Protein AF-A0A924N5U4-F1 (afdb_monomer)

Foldseek 3Di:
DDDDPPPVPPDDDPPPDDDDPDPPPDPDDPPDDPDDDDPDPVVVVVVVVPDDFWKKWKWADLPPDIDTDIFRQWDWDDVVVTDIDTDDDPPDPCNVSVVPGPDIDMGTDDPVCPVVD

Mean predicted aligned error: 12.06 Å

pLDDT: mean 79.42, std 21.93, range [27.58, 97.5]

Radius of gyration: 19.45 Å; Cα contacts (8 Å, |Δi|>4): 104; chains: 1; bounding box: 37×46×38 Å

Nearest PDB structures (foldseek):
  4l82-assembly2_D  TM=9.719E-01  e=2.580E-04  Rickettsia felis URRWXCal2
  2ed4-assembly1_B  TM=9.583E-01  e=1.340E-03  Thermus thermophilus HB8
  4xj2-assembly1_A  TM=9.027E-01  e=4.542E-03  Paracoccus denitrificans PD1222
  1rz0-assembly1_B  TM=9.565E-01  e=8.361E-03  Parageobacillus thermoglucosidasius
  3pft-assembly1_A  TM=9.220E-01  e=8.361E-03  Mycolicibacterium goodii

Secondary structure (DSSP, 8-state):
------TTSS-TT--SSS-----TT--S--SS--PPPPS-HHHHHHHHHTS----EEEEEE-SSSEEEEEES--EEEEETTEEEE----TT-TTHHHHHH-S--EEEEPPGGGGGG-

Solvent-accessible surface area (backbone atoms only — not comparable to full-atom values): 7933 Å² total; per-residue (Å²): 140,80,85,82,82,63,76,83,73,70,67,84,85,78,87,83,61,102,60,79,81,65,60,96,82,58,97,61,79,72,98,60,85,86,70,78,78,70,92,45,69,62,62,51,48,56,59,55,68,68,59,86,64,66,47,26,43,40,32,30,62,65,85,87,50,82,39,53,49,80,37,59,56,66,45,85,71,40,79,85,72,75,40,66,50,66,76,76,58,85,85,41,90,36,37,68,42,55,72,69,34,95,59,71,51,78,46,76,57,57,84,88,43,61,90,80,107

Sequence (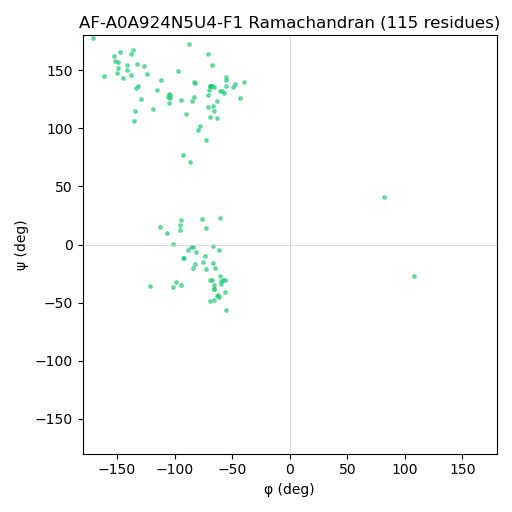117 aa):
MAFDADSRRLGDAAWTSHAWPVDASSRTEPPYDLHAPPDDPAAFKDALAQLASGVAIVSCWDGSAPRGLLVSSITGLSVDPPRFLFCVRKQASSHDALLRARRCGVAVLAEDDEDEA

Structure (mmCIF, N/CA/C/O backbone):
data_AF-A0A924N5U4-F1
#
_entry.id   AF-A0A924N5U4-F1
#
loop_
_atom_site.group_PDB
_atom_site.id
_atom_site.type_symbol
_atom_site.label_atom_id
_atom_site.label_alt_id
_atom_site.label_comp_id
_atom_site.label_asym_id
_atom_site.label_entity_id
_atom_site.label_seq_id
_atom_site.pdbx_PDB_ins_code
_atom_site.Cartn_x
_atom_site.Cartn_y
_atom_site.Cartn_z
_atom_site.occupancy
_atom_site.B_iso_or_equiv
_atom_site.auth_seq_id
_atom_site.auth_comp_id
_atom_site.auth_asym_id
_atom_site.auth_atom_id
_atom_site.pdbx_PDB_model_num
ATOM 1 N N . MET A 1 1 ? -10.311 -31.398 -2.562 1.00 36.06 1 MET A N 1
ATOM 2 C CA . MET A 1 1 ? -9.070 -30.846 -3.142 1.00 36.06 1 MET A CA 1
ATOM 3 C C . MET A 1 1 ? -8.419 -30.033 -2.043 1.00 36.06 1 MET A C 1
ATOM 5 O O . MET A 1 1 ? -8.930 -28.975 -1.714 1.00 36.06 1 MET A O 1
ATOM 9 N N . ALA A 1 2 ? -7.434 -30.616 -1.364 1.00 27.58 2 ALA A N 1
ATOM 10 C CA . ALA A 1 2 ? -6.785 -30.031 -0.195 1.00 27.58 2 ALA A CA 1
ATOM 11 C C . ALA A 1 2 ? -5.411 -29.507 -0.618 1.00 27.58 2 ALA A C 1
ATOM 13 O O . ALA A 1 2 ? -4.663 -30.227 -1.276 1.00 27.58 2 ALA A O 1
ATOM 14 N N . PHE A 1 3 ? -5.120 -28.253 -0.280 1.00 30.58 3 PHE A N 1
ATOM 15 C CA . PHE A 1 3 ? -3.776 -27.700 -0.375 1.00 30.58 3 PHE A CA 1
ATOM 16 C C . PHE A 1 3 ? -2.923 -28.344 0.722 1.00 30.58 3 PHE A C 1
ATOM 18 O O . PHE A 1 3 ? -3.236 -28.226 1.906 1.00 30.58 3 PHE A O 1
ATOM 25 N N . ASP A 1 4 ? -1.882 -29.062 0.310 1.00 33.94 4 ASP A N 1
ATOM 26 C CA . ASP A 1 4 ? -0.901 -29.679 1.196 1.00 33.94 4 ASP A CA 1
ATOM 27 C C . ASP A 1 4 ? 0.099 -28.609 1.657 1.00 33.94 4 ASP A C 1
ATOM 29 O O . ASP A 1 4 ? 0.998 -28.201 0.920 1.00 33.94 4 ASP A O 1
ATOM 33 N N . ALA A 1 5 ? -0.122 -28.090 2.865 1.00 41.69 5 ALA A N 1
ATOM 34 C CA . ALA A 1 5 ? 0.759 -27.139 3.530 1.00 41.69 5 ALA A CA 1
ATOM 35 C C . ALA A 1 5 ? 1.854 -27.898 4.298 1.00 41.69 5 ALA A C 1
ATOM 37 O O . ALA A 1 5 ? 1.847 -27.950 5.529 1.00 41.69 5 ALA A O 1
ATOM 38 N N . ASP A 1 6 ? 2.789 -28.510 3.567 1.00 35.56 6 ASP A N 1
ATOM 39 C CA . ASP A 1 6 ? 3.979 -29.122 4.161 1.00 35.56 6 ASP A CA 1
ATOM 40 C C . ASP A 1 6 ? 4.917 -28.030 4.709 1.00 35.56 6 ASP A C 1
ATOM 42 O O . ASP A 1 6 ? 5.562 -27.276 3.971 1.00 35.56 6 ASP A O 1
ATOM 46 N N . SER A 1 7 ? 5.003 -27.960 6.036 1.00 40.31 7 SER A N 1
ATOM 47 C CA . SER A 1 7 ? 5.844 -27.041 6.808 1.00 40.31 7 SER A CA 1
ATOM 48 C C . SER A 1 7 ? 7.349 -27.294 6.655 1.00 40.31 7 SER A C 1
ATOM 50 O O . SER A 1 7 ? 8.148 -26.525 7.181 1.00 40.31 7 SER A O 1
ATOM 52 N N . ARG A 1 8 ? 7.764 -28.303 5.876 1.00 42.94 8 ARG A N 1
ATOM 53 C CA . ARG A 1 8 ? 9.165 -28.509 5.464 1.00 42.94 8 ARG A CA 1
ATOM 54 C C . ARG A 1 8 ? 9.607 -27.657 4.269 1.00 42.94 8 ARG A C 1
ATOM 56 O O . ARG A 1 8 ? 10.787 -27.676 3.931 1.00 42.94 8 ARG A O 1
ATOM 63 N N . ARG A 1 9 ? 8.698 -26.916 3.618 1.00 46.50 9 ARG A N 1
ATOM 64 C CA . ARG A 1 9 ? 9.029 -26.026 2.482 1.00 46.50 9 ARG A CA 1
ATOM 65 C C . ARG A 1 9 ? 9.357 -24.585 2.870 1.00 46.50 9 ARG A C 1
ATOM 67 O O . ARG A 1 9 ? 9.862 -23.838 2.038 1.00 46.50 9 ARG A O 1
ATOM 74 N N . LEU A 1 10 ? 9.104 -24.194 4.114 1.00 43.88 10 LEU A N 1
ATOM 75 C CA . LEU A 1 10 ? 9.526 -22.902 4.650 1.00 43.88 10 LEU A CA 1
ATOM 76 C C . LEU A 1 10 ? 10.880 -23.095 5.330 1.00 43.88 10 LEU A C 1
ATOM 78 O O . LEU A 1 10 ? 10.975 -23.253 6.540 1.00 43.88 10 LEU A O 1
ATOM 82 N N . GLY A 1 11 ? 11.920 -23.178 4.500 1.00 41.28 11 GLY A N 1
ATOM 83 C CA . GLY A 1 11 ? 13.299 -23.237 4.958 1.00 41.28 11 GLY A CA 1
ATOM 84 C C . GLY A 1 11 ? 13.689 -21.934 5.646 1.00 41.28 11 GLY A C 1
ATOM 85 O O . GLY A 1 11 ? 13.770 -20.880 5.013 1.00 41.28 11 GLY A O 1
ATOM 86 N N . ASP A 1 12 ? 13.957 -22.033 6.942 1.00 44.66 12 ASP A N 1
ATOM 87 C CA . ASP A 1 12 ? 14.704 -21.038 7.691 1.00 44.66 12 ASP A CA 1
ATOM 88 C C . ASP A 1 12 ? 16.120 -20.909 7.085 1.00 44.66 12 ASP A C 1
ATOM 90 O O . ASP A 1 12 ? 16.804 -21.906 6.860 1.00 44.66 12 ASP A O 1
ATOM 94 N N . ALA A 1 13 ? 16.564 -19.670 6.843 1.00 44.31 13 ALA A N 1
ATOM 95 C CA . ALA A 1 13 ? 17.953 -19.281 6.534 1.00 44.31 13 ALA A CA 1
ATOM 96 C C . ALA A 1 13 ? 18.510 -19.416 5.089 1.00 44.31 13 ALA A C 1
ATOM 98 O O . ALA A 1 13 ? 19.694 -19.702 4.926 1.00 44.31 13 ALA A O 1
ATOM 99 N N . ALA A 1 14 ? 17.745 -19.084 4.038 1.00 41.25 14 ALA A N 1
ATOM 100 C CA . ALA A 1 14 ? 18.285 -18.987 2.661 1.00 41.25 14 ALA A CA 1
ATOM 101 C C . ALA A 1 14 ? 18.451 -17.553 2.101 1.00 41.25 14 ALA A C 1
ATOM 103 O O . ALA A 1 14 ? 18.730 -17.381 0.919 1.00 41.25 14 ALA A O 1
ATOM 104 N N . TRP A 1 15 ? 18.299 -16.510 2.923 1.00 42.03 15 TRP A N 1
ATOM 105 C CA . TRP A 1 15 ? 18.317 -15.107 2.464 1.00 42.03 15 TRP A CA 1
ATOM 106 C C . TRP A 1 15 ? 19.688 -14.411 2.576 1.00 42.03 15 TRP A C 1
ATOM 108 O O . TRP A 1 15 ? 19.749 -13.185 2.567 1.00 42.03 15 TRP A O 1
ATOM 118 N N . THR A 1 16 ? 20.794 -15.146 2.739 1.00 40.34 16 THR A N 1
ATOM 119 C CA . THR A 1 16 ? 22.106 -14.553 3.083 1.00 40.34 16 THR A CA 1
ATOM 120 C C . THR A 1 16 ? 23.189 -14.639 2.005 1.00 40.34 16 THR A C 1
ATOM 122 O O . THR A 1 16 ? 24.344 -14.348 2.305 1.00 40.34 16 THR A O 1
ATOM 125 N N . SER A 1 17 ? 22.878 -14.942 0.740 1.00 42.81 17 SER A N 1
ATOM 126 C CA . SER A 1 17 ? 23.878 -14.775 -0.327 1.00 42.81 17 SER A CA 1
ATOM 127 C C . SER A 1 17 ? 23.278 -14.427 -1.689 1.00 42.81 17 SER A C 1
ATOM 129 O O . SER A 1 17 ? 22.142 -14.776 -1.983 1.00 42.81 17 SER A O 1
ATOM 131 N N . HIS A 1 18 ? 24.070 -13.711 -2.491 1.00 45.28 18 HIS A N 1
ATOM 132 C CA . HIS A 1 18 ? 23.793 -12.993 -3.749 1.00 45.28 18 HIS A CA 1
ATOM 133 C C . HIS A 1 18 ? 23.268 -13.825 -4.941 1.00 45.28 18 HIS A C 1
ATOM 135 O O . HIS A 1 18 ? 23.402 -13.410 -6.089 1.00 45.28 18 HIS A O 1
ATOM 141 N N . ALA A 1 19 ? 22.665 -14.985 -4.715 1.00 47.59 19 ALA A N 1
ATOM 142 C CA . ALA A 1 19 ? 22.085 -15.786 -5.779 1.00 47.59 19 ALA A CA 1
ATOM 143 C C . ALA A 1 19 ? 20.702 -16.261 -5.348 1.00 47.59 19 ALA A C 1
ATOM 145 O O . ALA A 1 19 ? 20.555 -17.034 -4.401 1.00 47.59 19 ALA A O 1
ATOM 146 N N . TRP A 1 20 ? 19.688 -15.777 -6.064 1.00 45.06 20 TRP A N 1
ATOM 147 C CA . TRP A 1 20 ? 18.366 -16.387 -6.077 1.00 45.06 20 TRP A CA 1
ATOM 148 C C . TRP A 1 20 ? 18.530 -17.894 -6.326 1.00 45.06 20 TRP A C 1
ATOM 150 O O . TRP A 1 20 ? 19.321 -18.257 -7.205 1.00 45.06 20 TRP A O 1
ATOM 160 N N . PRO A 1 21 ? 17.837 -18.784 -5.592 1.00 44.06 21 PRO A N 1
ATOM 161 C CA . PRO A 1 21 ? 17.875 -20.189 -5.931 1.00 44.06 21 PRO A CA 1
ATOM 162 C C . PRO A 1 21 ? 17.248 -20.318 -7.316 1.00 44.06 21 PRO A C 1
ATOM 164 O O . PRO A 1 21 ? 16.040 -20.138 -7.487 1.00 44.06 21 PRO A O 1
ATOM 167 N N . VAL A 1 22 ? 18.100 -20.606 -8.303 1.00 52.25 22 VAL A N 1
ATOM 168 C CA . VAL A 1 22 ? 17.706 -21.261 -9.550 1.00 52.25 22 VAL A CA 1
ATOM 169 C C . VAL A 1 22 ? 16.693 -22.337 -9.184 1.00 52.25 22 VAL A C 1
ATOM 171 O O . VAL A 1 22 ? 16.803 -22.950 -8.116 1.00 52.25 22 VAL A O 1
ATOM 174 N N . ASP A 1 23 ? 15.650 -22.485 -9.990 1.00 50.62 23 ASP A N 1
ATOM 175 C CA . ASP A 1 23 ? 14.607 -23.458 -9.714 1.00 50.62 23 ASP A CA 1
ATOM 176 C C . ASP A 1 23 ? 15.251 -24.779 -9.256 1.00 50.62 23 ASP A C 1
ATOM 178 O O . ASP A 1 23 ? 16.157 -25.314 -9.888 1.00 50.62 23 ASP A O 1
ATOM 182 N N . ALA A 1 24 ? 14.851 -25.305 -8.100 1.00 52.16 24 ALA A N 1
ATOM 183 C CA . ALA A 1 24 ? 15.529 -26.477 -7.543 1.00 52.16 24 ALA A CA 1
ATOM 184 C C . ALA A 1 24 ? 15.442 -27.723 -8.469 1.00 52.16 24 ALA A C 1
ATOM 186 O O . ALA A 1 24 ? 16.018 -28.765 -8.157 1.00 52.16 24 ALA A O 1
ATOM 187 N N . SER A 1 25 ? 14.709 -27.630 -9.589 1.00 54.66 25 SER A N 1
ATOM 188 C CA . SER A 1 25 ? 14.482 -28.676 -10.581 1.00 54.66 25 SER A CA 1
ATOM 189 C C . SER A 1 25 ? 15.348 -28.617 -11.842 1.00 54.66 25 SER A C 1
ATOM 191 O O . SER A 1 25 ? 15.639 -29.688 -12.383 1.00 54.66 25 SER A O 1
ATOM 193 N N . SER A 1 26 ? 15.760 -27.451 -12.343 1.00 53.03 26 SER A N 1
ATOM 194 C CA . SER A 1 26 ? 16.484 -27.362 -13.612 1.00 53.03 26 SER A CA 1
ATOM 195 C C . SER A 1 26 ? 17.965 -27.092 -13.361 1.00 53.03 26 SER A C 1
ATOM 197 O O . SER A 1 26 ? 18.381 -26.126 -12.737 1.00 53.03 26 SER A O 1
ATOM 199 N N . ARG A 1 27 ? 18.813 -27.997 -13.855 1.00 49.97 27 ARG A N 1
ATOM 200 C CA . ARG A 1 27 ? 20.278 -27.827 -13.896 1.00 49.97 27 ARG A CA 1
ATOM 201 C C . ARG A 1 27 ? 20.710 -26.871 -15.017 1.00 49.97 27 ARG A C 1
ATOM 203 O O . ARG A 1 27 ? 21.824 -26.982 -15.521 1.00 49.97 27 ARG A O 1
ATOM 210 N N . THR A 1 28 ? 19.815 -26.005 -15.474 1.00 54.38 28 THR A N 1
ATOM 211 C CA . THR A 1 28 ? 20.037 -25.139 -16.625 1.00 54.38 28 THR A CA 1
ATOM 212 C C . THR A 1 28 ? 20.263 -23.728 -16.107 1.00 54.38 28 THR A C 1
ATOM 214 O O . THR A 1 28 ? 19.469 -23.226 -15.318 1.00 54.38 28 THR A O 1
ATOM 217 N N . GLU A 1 29 ? 21.373 -23.113 -16.519 1.00 56.12 29 GLU A N 1
ATOM 218 C CA . GLU A 1 29 ? 21.633 -21.687 -16.295 1.00 56.12 29 GLU A CA 1
ATOM 219 C C . GLU A 1 29 ? 20.384 -20.875 -16.695 1.00 56.12 29 GLU A C 1
ATOM 221 O O . GLU A 1 29 ? 19.751 -21.212 -17.707 1.00 56.12 29 GLU A O 1
ATOM 226 N N . PRO A 1 30 ? 19.984 -19.846 -15.922 1.00 59.84 30 PRO A N 1
ATOM 227 C CA . PRO A 1 30 ? 18.820 -19.042 -16.265 1.00 59.84 30 PRO A CA 1
ATOM 228 C C . PRO A 1 30 ? 18.982 -18.478 -17.687 1.00 59.84 30 PRO A C 1
ATOM 230 O O . PRO A 1 30 ? 20.058 -17.995 -18.031 1.00 59.84 30 PRO A O 1
ATOM 233 N N . PRO A 1 31 ? 17.935 -18.508 -18.533 1.00 65.19 31 PRO A N 1
ATOM 234 C CA . PRO A 1 31 ? 18.024 -18.087 -19.935 1.00 65.19 31 PRO A CA 1
ATOM 235 C C . PRO A 1 31 ? 18.149 -16.561 -20.116 1.00 65.19 31 PRO A C 1
ATOM 237 O O . PRO A 1 31 ? 17.919 -16.053 -21.211 1.00 65.19 31 PRO A O 1
ATOM 240 N N . TYR A 1 32 ? 18.457 -15.823 -19.049 1.00 70.75 32 TYR A N 1
ATOM 241 C CA . TYR A 1 32 ? 18.582 -14.372 -19.024 1.00 70.75 32 TYR A CA 1
ATOM 242 C C . TYR A 1 32 ? 19.880 -13.970 -18.326 1.00 70.75 32 TYR A C 1
ATOM 244 O O . TYR A 1 32 ? 20.215 -14.497 -17.263 1.00 70.75 32 TYR A O 1
ATOM 252 N N . ASP A 1 33 ? 20.583 -13.001 -18.911 1.00 73.44 33 ASP A N 1
ATOM 253 C CA . ASP A 1 33 ? 21.756 -12.403 -18.287 1.00 73.44 33 ASP A CA 1
ATOM 254 C C . ASP A 1 33 ? 21.338 -11.695 -16.994 1.00 73.44 33 ASP A C 1
ATOM 256 O O . ASP A 1 33 ? 20.472 -10.814 -16.980 1.00 73.44 33 ASP A O 1
ATOM 260 N N . LEU A 1 34 ? 21.961 -12.083 -15.882 1.00 65.19 34 LEU A N 1
ATOM 261 C CA . LEU A 1 34 ? 21.819 -11.375 -14.617 1.00 65.19 34 LEU A CA 1
ATOM 262 C C . LEU A 1 34 ? 22.591 -10.059 -14.716 1.00 65.19 34 LEU A C 1
ATOM 264 O O . LEU A 1 34 ? 23.782 -9.986 -14.413 1.00 65.19 34 LEU A O 1
ATOM 268 N N . HIS A 1 35 ? 21.915 -9.006 -15.161 1.00 68.56 35 HIS A N 1
ATOM 269 C CA . HIS A 1 35 ? 22.464 -7.661 -15.074 1.00 68.56 35 HIS A CA 1
ATOM 270 C C . HIS A 1 35 ? 22.511 -7.219 -13.608 1.00 68.56 35 HIS A C 1
ATOM 272 O O . HIS A 1 35 ? 21.553 -7.419 -12.855 1.00 68.56 35 HIS A O 1
ATOM 278 N N . ALA A 1 36 ? 23.626 -6.604 -13.204 1.00 71.75 36 ALA A N 1
ATOM 279 C CA . ALA A 1 36 ? 23.685 -5.909 -11.926 1.00 71.75 36 ALA A CA 1
ATOM 280 C C . ALA A 1 36 ? 22.559 -4.858 -11.876 1.00 71.75 36 ALA A C 1
ATOM 282 O O . ALA A 1 36 ? 22.265 -4.241 -12.908 1.00 71.75 36 ALA A O 1
ATOM 283 N N . PRO A 1 37 ? 21.902 -4.662 -10.717 1.00 70.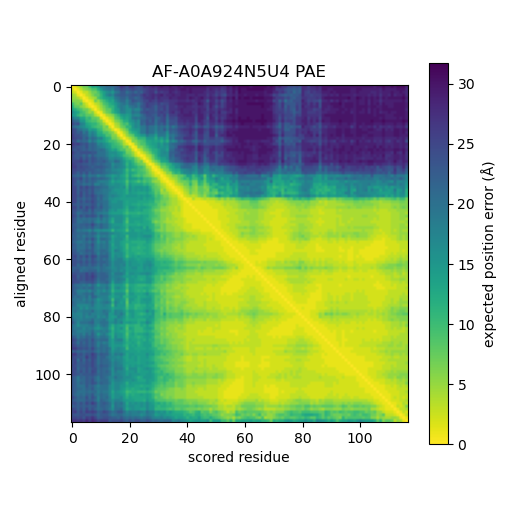06 37 PRO A N 1
ATOM 284 C CA . PRO A 1 37 ? 20.908 -3.609 -10.587 1.00 70.06 37 PRO A CA 1
ATOM 285 C C . PRO A 1 37 ? 21.543 -2.266 -10.971 1.00 70.06 37 PRO A C 1
ATOM 287 O O . PRO A 1 37 ? 22.725 -2.057 -10.693 1.00 70.06 37 PRO A O 1
ATOM 290 N N . PRO A 1 38 ? 20.793 -1.364 -11.622 1.00 73.06 38 PRO A N 1
ATOM 291 C CA . PRO A 1 38 ? 21.334 -0.073 -12.014 1.00 73.06 38 PRO A CA 1
ATOM 292 C C . PRO A 1 38 ? 21.831 0.687 -10.778 1.00 73.06 38 PRO A C 1
ATOM 294 O O . PRO A 1 38 ? 21.108 0.807 -9.789 1.00 73.06 38 PRO A O 1
ATOM 297 N N . ASP A 1 39 ? 23.050 1.227 -10.856 1.00 82.38 39 ASP A N 1
ATOM 298 C CA . ASP A 1 39 ? 23.645 2.044 -9.786 1.00 82.38 39 ASP A CA 1
ATOM 299 C C . ASP A 1 39 ? 22.909 3.383 -9.594 1.00 82.38 39 ASP A C 1
ATOM 301 O O . ASP A 1 39 ? 23.078 4.048 -8.572 1.00 82.38 39 ASP A O 1
ATOM 305 N N . ASP A 1 40 ? 22.094 3.785 -10.577 1.00 88.31 40 ASP A N 1
ATOM 306 C CA . ASP A 1 40 ? 21.288 5.000 -10.556 1.00 88.31 40 ASP A CA 1
ATOM 307 C C . ASP A 1 40 ? 19.885 4.744 -9.959 1.00 88.31 40 ASP A C 1
ATOM 309 O O . ASP A 1 40 ? 19.046 4.081 -10.586 1.00 88.31 40 ASP A O 1
ATOM 313 N N . PRO A 1 41 ? 19.568 5.308 -8.776 1.00 88.81 41 PRO A N 1
ATOM 314 C CA . PRO A 1 41 ? 18.247 5.187 -8.167 1.00 88.81 41 PRO A CA 1
ATOM 315 C C . PRO A 1 41 ? 17.111 5.760 -9.024 1.00 88.81 41 PRO A C 1
ATOM 317 O O . PRO A 1 41 ? 15.968 5.318 -8.874 1.00 88.81 41 PRO A O 1
ATOM 320 N N . ALA A 1 42 ? 17.390 6.744 -9.889 1.00 91.00 42 ALA A N 1
ATOM 321 C CA . ALA A 1 42 ? 16.384 7.305 -10.788 1.00 91.00 42 ALA A CA 1
ATOM 322 C C . ALA A 1 42 ? 15.990 6.282 -11.858 1.00 91.00 42 ALA A C 1
ATOM 324 O O . ALA A 1 42 ? 14.807 5.972 -11.979 1.00 91.00 42 ALA A O 1
ATOM 325 N N . ALA A 1 43 ? 16.968 5.659 -12.520 1.00 88.81 43 ALA A N 1
ATOM 326 C CA . ALA A 1 43 ? 16.722 4.579 -13.475 1.00 88.81 43 ALA A CA 1
ATOM 327 C C . ALA A 1 43 ? 15.929 3.409 -12.859 1.00 88.81 43 ALA A C 1
ATOM 329 O O . ALA A 1 43 ? 15.000 2.892 -13.482 1.00 88.81 43 ALA A O 1
ATOM 330 N N . PHE A 1 44 ? 16.236 3.015 -11.616 1.00 87.94 44 PHE A N 1
ATOM 331 C CA . PHE A 1 44 ? 15.460 1.986 -10.910 1.00 87.94 44 PHE A CA 1
ATOM 332 C C . PHE A 1 44 ? 14.008 2.416 -10.659 1.00 87.94 44 PHE A C 1
ATOM 334 O O . PHE A 1 44 ? 13.072 1.643 -10.877 1.00 87.94 44 PHE A O 1
ATOM 341 N N . LYS A 1 45 ? 13.804 3.659 -10.209 1.00 90.19 45 LYS A N 1
ATOM 342 C CA . LYS A 1 45 ? 12.467 4.214 -9.976 1.00 90.19 45 LYS A CA 1
ATOM 343 C C . LYS A 1 45 ? 11.661 4.287 -11.274 1.00 90.19 45 LYS A C 1
ATOM 345 O O . LYS A 1 45 ? 10.491 3.918 -11.259 1.00 90.19 45 LYS A O 1
ATOM 350 N N . ASP A 1 46 ? 12.272 4.733 -12.365 1.00 91.56 46 ASP A N 1
ATOM 351 C CA . ASP A 1 46 ? 11.613 4.867 -13.665 1.00 91.56 46 ASP A CA 1
ATOM 352 C C . ASP A 1 46 ? 11.218 3.503 -14.231 1.00 91.56 46 ASP A C 1
ATOM 354 O O . ASP A 1 46 ? 10.116 3.356 -14.755 1.00 91.56 46 ASP A O 1
ATOM 358 N N . ALA A 1 47 ? 12.062 2.482 -14.046 1.00 91.38 47 ALA A N 1
ATOM 359 C CA . ALA A 1 47 ? 11.722 1.106 -14.394 1.00 91.38 47 ALA A CA 1
ATOM 360 C C . ALA A 1 47 ? 10.504 0.598 -13.600 1.00 91.38 47 ALA A C 1
ATOM 362 O O . ALA A 1 47 ? 9.586 0.026 -14.185 1.00 91.38 47 ALA A O 1
ATOM 363 N N . LEU A 1 48 ? 10.450 0.844 -12.284 1.00 91.06 48 LEU A N 1
ATOM 364 C CA . LEU A 1 48 ? 9.293 0.473 -11.459 1.00 91.06 48 LEU A CA 1
ATOM 365 C C . LEU A 1 48 ? 8.033 1.279 -11.791 1.00 91.06 48 LEU A C 1
ATOM 367 O O . LEU A 1 48 ? 6.934 0.750 -11.662 1.00 91.06 48 LEU A O 1
ATOM 371 N N . ALA A 1 49 ? 8.171 2.531 -12.232 1.00 92.12 49 ALA A N 1
ATOM 372 C CA . ALA A 1 49 ? 7.039 3.368 -12.625 1.00 92.12 49 ALA A CA 1
ATOM 373 C C . ALA A 1 49 ? 6.293 2.827 -13.858 1.00 92.12 49 ALA A C 1
ATOM 375 O O . ALA A 1 49 ? 5.132 3.170 -14.056 1.00 92.12 49 ALA A O 1
ATOM 376 N N . GLN A 1 50 ? 6.927 1.961 -14.659 1.00 94.31 50 GLN A N 1
ATOM 377 C CA . GLN A 1 50 ? 6.274 1.276 -15.782 1.00 94.31 50 GLN A CA 1
ATOM 378 C C . GLN A 1 50 ? 5.345 0.136 -15.340 1.00 94.31 50 GLN A C 1
ATOM 380 O O . GLN A 1 50 ? 4.541 -0.348 -16.137 1.00 94.31 50 GLN A O 1
ATOM 385 N N . LEU A 1 51 ? 5.446 -0.329 -14.089 1.00 93.12 51 LEU A N 1
ATOM 386 C CA . LEU A 1 51 ? 4.561 -1.364 -13.571 1.00 93.12 51 LEU A CA 1
ATOM 387 C C . LEU A 1 51 ? 3.212 -0.742 -13.205 1.00 93.12 51 LEU A C 1
ATOM 389 O O . LEU A 1 51 ? 3.065 -0.117 -12.155 1.00 93.12 51 LEU A O 1
ATOM 393 N N . ALA A 1 52 ? 2.224 -0.945 -14.076 1.00 92.69 52 ALA A N 1
ATOM 394 C CA . ALA A 1 52 ? 0.856 -0.522 -13.818 1.00 92.69 52 ALA A CA 1
ATOM 395 C C . ALA A 1 52 ? 0.336 -1.140 -12.508 1.00 92.69 52 ALA A C 1
ATOM 397 O O . ALA A 1 52 ? 0.430 -2.350 -12.290 1.00 92.69 52 ALA A O 1
ATOM 398 N N . SER A 1 53 ? -0.224 -0.297 -11.644 1.00 92.38 53 SER A N 1
ATOM 399 C CA . SER A 1 53 ? -0.834 -0.686 -10.376 1.00 92.38 53 SER A CA 1
ATOM 400 C C . SER A 1 53 ? -2.081 0.155 -10.134 1.00 92.38 53 SER A C 1
ATOM 402 O O . SER A 1 53 ? -2.180 1.277 -10.628 1.00 92.38 53 SER A O 1
ATOM 404 N N . GLY A 1 54 ? -3.020 -0.382 -9.358 1.00 92.12 54 GLY A N 1
ATOM 405 C CA . GLY A 1 54 ? -4.113 0.419 -8.819 1.00 92.12 54 GLY A CA 1
ATOM 406 C C . GLY A 1 54 ? -3.615 1.385 -7.742 1.00 92.12 54 GLY A C 1
ATOM 407 O O . GLY A 1 54 ? -2.531 1.213 -7.175 1.00 92.12 54 GLY A O 1
ATOM 408 N N . VAL A 1 55 ? -4.437 2.381 -7.422 1.00 95.00 55 VAL A N 1
ATOM 409 C CA . VAL A 1 55 ? -4.203 3.300 -6.304 1.00 95.00 55 VAL A CA 1
ATOM 410 C C . VAL A 1 55 ? -5.258 3.055 -5.236 1.00 95.00 55 VAL A C 1
ATOM 412 O O . VAL A 1 55 ? -6.417 2.769 -5.531 1.00 95.00 55 VAL A O 1
ATOM 415 N N . ALA A 1 56 ? -4.850 3.127 -3.974 1.00 96.94 56 ALA A N 1
ATOM 416 C CA . ALA A 1 56 ? -5.762 3.034 -2.851 1.00 96.94 56 ALA A CA 1
ATOM 417 C C . ALA A 1 56 ? -5.418 4.054 -1.768 1.00 96.94 56 ALA A C 1
ATOM 419 O O . ALA A 1 56 ? -4.245 4.308 -1.487 1.00 96.94 56 ALA A O 1
ATOM 420 N N . ILE A 1 57 ? -6.441 4.571 -1.094 1.00 96.88 57 ILE A N 1
ATOM 421 C CA . ILE A 1 57 ? -6.290 5.274 0.178 1.00 96.88 57 ILE A CA 1
ATOM 422 C C . ILE A 1 57 ? -6.279 4.230 1.288 1.00 96.88 57 ILE A C 1
ATOM 424 O O . ILE A 1 57 ? -7.234 3.470 1.459 1.00 96.88 57 ILE A O 1
ATOM 428 N N . VAL A 1 58 ? -5.219 4.233 2.094 1.00 97.31 58 VAL A N 1
ATOM 429 C CA . VAL A 1 58 ? -5.186 3.511 3.367 1.00 97.31 58 VAL A CA 1
ATOM 430 C C . VAL A 1 58 ? -5.343 4.513 4.492 1.00 97.31 58 VAL A C 1
ATOM 432 O O . VAL A 1 58 ? -4.571 5.467 4.587 1.00 97.31 58 VAL A O 1
ATOM 435 N N . SER A 1 59 ? -6.318 4.284 5.369 1.00 97.19 59 SER A N 1
ATOM 436 C CA . SER A 1 59 ? -6.633 5.195 6.466 1.00 97.19 59 SER A CA 1
ATOM 437 C C . SER A 1 59 ? -6.791 4.486 7.808 1.00 97.19 59 SER A C 1
ATOM 439 O O . SER A 1 59 ? -7.103 3.300 7.893 1.00 97.19 59 SER A O 1
ATOM 441 N N . CYS A 1 60 ? -6.566 5.215 8.892 1.00 97.50 60 CYS A N 1
ATOM 442 C CA . CYS A 1 60 ? -6.803 4.774 10.257 1.00 97.50 60 CYS A CA 1
ATOM 443 C C . CYS A 1 60 ? -7.226 5.949 11.143 1.00 97.50 60 CYS A C 1
ATOM 445 O O . CYS A 1 60 ? -7.040 7.117 10.800 1.00 97.50 60 CYS A O 1
ATOM 447 N N . TRP A 1 61 ? -7.745 5.635 12.326 1.00 96.94 61 TRP A N 1
ATOM 448 C CA . TRP A 1 61 ? -7.994 6.625 13.369 1.00 96.94 61 TRP A CA 1
ATOM 449 C C . TRP A 1 61 ? -6.809 6.681 14.336 1.00 96.94 61 TRP A C 1
ATOM 451 O O . TRP A 1 61 ? -6.456 5.652 14.914 1.00 96.94 61 TRP A O 1
ATOM 461 N N . ASP A 1 62 ? -6.207 7.858 14.537 1.00 94.12 62 ASP A N 1
ATOM 462 C CA . ASP A 1 62 ? -5.071 8.022 15.466 1.00 94.12 62 ASP A CA 1
ATOM 463 C C . ASP A 1 62 ? -5.488 8.268 16.930 1.00 94.12 62 ASP A C 1
ATOM 465 O O . ASP A 1 62 ? -4.638 8.361 17.813 1.00 94.12 62 ASP A O 1
ATOM 469 N N . GLY A 1 63 ? -6.797 8.353 17.187 1.00 92.81 63 GLY A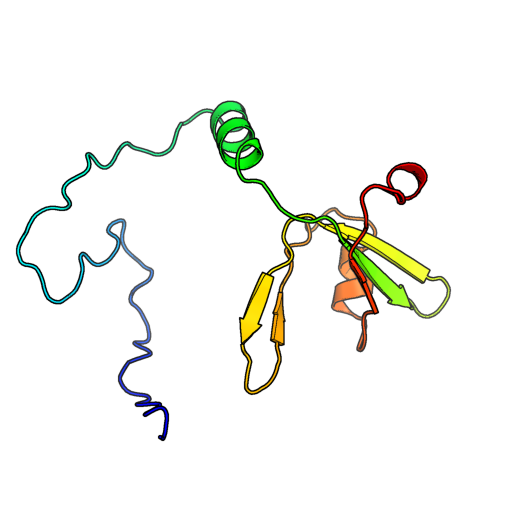 N 1
ATOM 470 C CA . GLY A 1 63 ? -7.389 8.717 18.477 1.00 92.81 63 GLY A CA 1
ATOM 471 C C . GLY A 1 63 ? -8.005 10.117 18.475 1.00 92.81 63 GLY A C 1
ATOM 472 O O . GLY A 1 63 ? -8.981 10.341 19.187 1.00 92.81 63 GLY A O 1
ATOM 473 N N . SER A 1 64 ? -7.504 11.016 17.629 1.00 93.94 64 SER A N 1
ATOM 474 C CA . SER A 1 64 ? -7.919 12.420 17.530 1.00 93.94 64 SER A CA 1
ATOM 475 C C . SER A 1 64 ? -8.430 12.822 16.144 1.00 93.94 64 SER A C 1
ATOM 477 O O . SER A 1 64 ? -9.354 13.625 16.044 1.00 93.94 64 SER A O 1
ATOM 479 N N . ALA A 1 65 ? -7.845 12.266 15.084 1.00 94.31 65 ALA A N 1
ATOM 480 C CA . ALA A 1 65 ? -8.108 12.625 13.701 1.00 94.31 65 ALA A CA 1
ATOM 481 C C . ALA A 1 65 ? -7.928 11.408 12.776 1.00 94.31 65 ALA A C 1
ATOM 483 O O . ALA A 1 65 ? -7.192 10.465 13.108 1.00 94.31 65 ALA A O 1
ATOM 484 N N . PRO A 1 66 ? -8.560 11.421 11.588 1.00 95.19 66 PRO A N 1
ATOM 485 C CA . PRO A 1 66 ? -8.252 10.441 10.563 1.00 95.19 66 PRO A CA 1
ATOM 486 C C . PRO A 1 66 ? -6.843 10.701 10.016 1.00 95.19 66 PRO A C 1
ATOM 488 O O . PRO A 1 66 ? -6.451 11.840 9.755 1.00 95.19 66 PRO A O 1
ATOM 491 N N . ARG A 1 67 ? -6.074 9.628 9.837 1.00 96.94 67 ARG A N 1
ATOM 492 C CA . ARG A 1 67 ? -4.760 9.633 9.185 1.00 96.94 67 ARG A CA 1
ATOM 493 C C . ARG A 1 67 ? -4.781 8.655 8.034 1.00 96.94 67 ARG A C 1
ATOM 495 O O . ARG A 1 67 ? -5.434 7.624 8.123 1.00 96.94 67 ARG A O 1
ATOM 502 N N . GLY A 1 68 ? -4.050 8.956 6.975 1.00 95.50 68 GLY A N 1
ATOM 503 C CA . GLY A 1 68 ? -3.962 8.061 5.836 1.00 95.50 68 GLY A CA 1
ATOM 504 C C . GLY A 1 68 ? -2.904 8.482 4.840 1.00 95.50 68 GLY A C 1
ATOM 505 O O . GLY A 1 68 ? -2.214 9.485 5.033 1.00 95.50 68 GLY A O 1
ATOM 506 N N . LEU A 1 69 ? -2.745 7.671 3.810 1.00 96.62 69 LEU A N 1
ATOM 507 C CA . LEU A 1 69 ? -1.939 7.985 2.643 1.00 96.62 69 LEU A CA 1
ATOM 508 C C . LEU A 1 69 ? -2.476 7.231 1.433 1.00 96.62 69 LEU A C 1
ATOM 510 O O . LEU A 1 69 ? -3.160 6.214 1.574 1.00 96.62 69 LEU A O 1
ATOM 514 N N . LEU A 1 70 ? -2.074 7.701 0.264 1.00 96.31 70 LEU A N 1
ATOM 515 C CA . LEU A 1 70 ? -2.229 6.971 -0.979 1.00 96.31 70 LEU A CA 1
ATOM 516 C C . LEU A 1 70 ? -1.101 5.964 -1.140 1.00 96.31 70 LEU A C 1
ATOM 518 O O . LEU A 1 70 ? 0.065 6.247 -0.843 1.00 96.31 70 LEU A O 1
ATOM 522 N N . VAL A 1 71 ? -1.457 4.779 -1.618 1.00 96.00 71 VAL A N 1
ATOM 523 C CA . VAL A 1 71 ? -0.520 3.702 -1.908 1.00 96.00 71 VAL A CA 1
ATOM 524 C C . VAL A 1 71 ? -0.824 3.103 -3.272 1.00 96.00 71 VAL A C 1
ATOM 526 O O . VAL A 1 71 ? -1.963 2.772 -3.581 1.00 96.00 71 VAL A O 1
ATOM 529 N N . SER A 1 72 ? 0.228 2.897 -4.058 1.00 95.12 72 SER A N 1
ATOM 530 C CA . SER A 1 72 ? 0.211 2.044 -5.252 1.00 95.12 72 SER A CA 1
ATOM 531 C C . SER A 1 72 ? 0.846 0.671 -4.997 1.00 95.12 72 SER A C 1
ATOM 533 O O . SER A 1 72 ? 0.942 -0.161 -5.892 1.00 95.12 72 SER A O 1
ATOM 535 N N . SER A 1 73 ? 1.303 0.420 -3.765 1.00 95.88 73 SER A N 1
ATOM 536 C CA . SER A 1 73 ? 2.008 -0.802 -3.352 1.00 95.88 73 SER A CA 1
ATOM 537 C C . SER A 1 73 ? 1.092 -1.863 -2.735 1.00 95.88 73 SER A C 1
ATOM 539 O O . SER A 1 73 ? 1.578 -2.801 -2.101 1.00 95.88 73 SER A O 1
ATOM 541 N N . ILE A 1 74 ? -0.228 -1.697 -2.858 1.00 95.25 74 ILE A N 1
ATOM 542 C CA . ILE A 1 74 ? -1.191 -2.637 -2.291 1.00 95.25 74 ILE A CA 1
ATOM 543 C C . ILE A 1 74 ? -1.166 -3.962 -3.056 1.00 95.25 74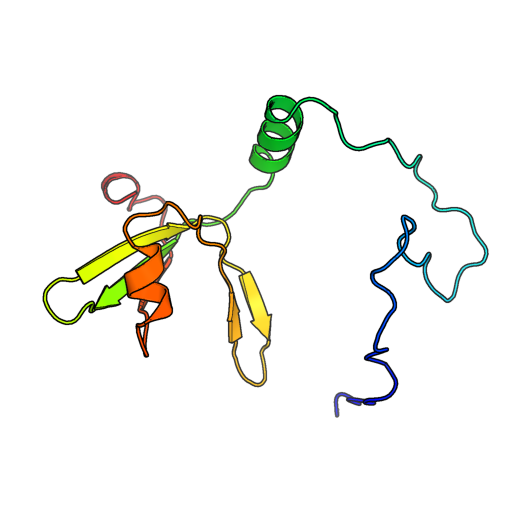 ILE A C 1
ATOM 545 O O . ILE A 1 74 ? -1.191 -3.989 -4.283 1.00 95.25 74 ILE A O 1
ATOM 549 N N . THR A 1 75 ? -1.118 -5.079 -2.331 1.00 95.00 75 THR A N 1
ATOM 550 C CA . THR A 1 75 ? -1.138 -6.413 -2.941 1.00 95.00 75 THR A CA 1
ATOM 551 C C . THR A 1 75 ? -1.788 -7.455 -2.035 1.00 95.0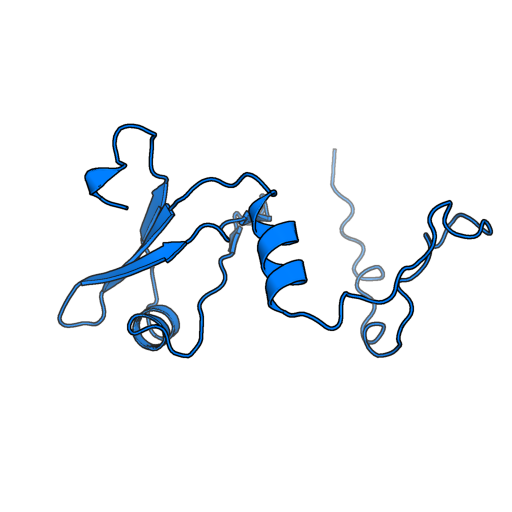0 75 THR A C 1
ATOM 553 O O . THR A 1 75 ? -1.700 -7.385 -0.804 1.00 95.00 75 THR A O 1
ATOM 556 N N . GLY A 1 76 ? -2.452 -8.436 -2.648 1.00 95.19 76 GLY A N 1
ATOM 557 C CA . GLY A 1 76 ? -3.012 -9.591 -1.952 1.00 95.19 76 GLY A CA 1
ATOM 558 C C . GLY A 1 76 ? -1.902 -10.521 -1.463 1.00 95.19 76 GLY A C 1
ATOM 559 O O . GLY A 1 76 ? -1.031 -10.915 -2.231 1.00 95.19 76 GLY A O 1
ATOM 560 N N . LEU A 1 77 ? -1.936 -10.887 -0.182 1.00 96.56 77 LEU A N 1
ATOM 561 C CA . LEU A 1 77 ? -0.931 -11.748 0.448 1.00 96.56 77 LEU A CA 1
ATOM 562 C C . LEU A 1 77 ? -1.419 -13.194 0.602 1.00 96.56 77 LEU A C 1
ATOM 564 O O . LEU A 1 77 ? -0.634 -14.132 0.526 1.00 96.56 77 LEU A O 1
ATOM 568 N N . SER A 1 78 ? -2.704 -13.385 0.892 1.00 96.56 78 SER A N 1
ATOM 569 C CA . SER A 1 78 ? -3.274 -14.695 1.212 1.00 96.56 78 SER A CA 1
ATOM 570 C C . SER A 1 78 ? -4.785 -14.650 1.039 1.00 96.56 78 SER A C 1
ATOM 572 O O . SER A 1 78 ? -5.399 -13.632 1.348 1.00 96.56 78 SER A O 1
ATOM 574 N N . VAL A 1 79 ? -5.385 -15.749 0.584 1.00 97.25 79 VAL A N 1
ATOM 575 C CA . VAL A 1 79 ? -6.850 -15.886 0.484 1.00 97.25 79 VAL A CA 1
ATOM 576 C C . VAL A 1 79 ? -7.424 -16.562 1.730 1.00 97.25 79 VAL A C 1
ATOM 578 O O . VAL A 1 79 ? -8.495 -16.176 2.187 1.00 97.25 79 VAL A O 1
ATOM 581 N N . ASP A 1 80 ? -6.687 -17.506 2.323 1.00 94.50 80 ASP A N 1
ATOM 582 C CA . ASP A 1 80 ? -7.083 -18.207 3.546 1.00 94.50 80 ASP A CA 1
ATOM 583 C C . ASP A 1 80 ? -5.903 -18.296 4.543 1.00 94.50 80 ASP A C 1
ATOM 585 O O . ASP A 1 80 ? -4.937 -19.017 4.284 1.00 94.50 80 ASP A O 1
ATOM 589 N N . PRO A 1 81 ? -5.908 -17.514 5.643 1.00 92.62 81 PRO A N 1
ATOM 590 C CA . PRO A 1 81 ? -6.857 -16.437 5.924 1.00 92.62 81 PRO A CA 1
ATOM 591 C C . PRO A 1 81 ? -6.669 -15.260 4.943 1.00 92.62 81 PRO A C 1
ATOM 593 O O . PRO A 1 81 ? -5.551 -15.063 4.441 1.00 92.62 81 PRO A O 1
ATOM 596 N N . PRO A 1 82 ? -7.715 -14.452 4.685 1.00 95.12 82 PRO A N 1
ATOM 597 C CA . PRO A 1 82 ? -7.638 -13.316 3.772 1.00 95.12 82 PRO A CA 1
ATOM 598 C C . PRO A 1 82 ? -6.708 -12.236 4.333 1.00 95.12 82 PRO A C 1
ATOM 600 O O . PRO A 1 82 ? -6.936 -11.700 5.419 1.00 95.12 82 PRO A O 1
ATOM 603 N N . ARG A 1 83 ? -5.632 -11.927 3.603 1.00 96.38 83 ARG A N 1
ATOM 604 C CA . ARG A 1 83 ? -4.619 -10.931 3.980 1.00 96.38 83 ARG A CA 1
ATOM 605 C C . ARG A 1 83 ? -4.158 -10.145 2.762 1.00 96.38 83 ARG A C 1
ATOM 607 O O . ARG A 1 83 ? -4.069 -10.681 1.660 1.00 96.38 83 ARG A O 1
ATOM 614 N N . PHE A 1 84 ? -3.767 -8.903 2.998 1.00 95.50 84 PHE A N 1
ATOM 615 C CA . PHE A 1 84 ? -3.102 -8.029 2.039 1.00 95.50 84 PHE A CA 1
ATOM 616 C C . PHE A 1 84 ? -1.942 -7.310 2.735 1.00 95.50 84 PHE A C 1
ATOM 618 O O . PHE A 1 84 ? -1.834 -7.344 3.964 1.00 95.50 84 PHE A O 1
ATOM 625 N N . LEU A 1 85 ? -1.075 -6.672 1.956 1.00 96.38 85 LEU A N 1
ATOM 626 C CA . LEU A 1 85 ? -0.023 -5.793 2.458 1.00 96.38 85 LEU A CA 1
ATOM 627 C C . LEU A 1 85 ? 0.090 -4.539 1.595 1.00 96.38 85 LEU A C 1
ATOM 629 O O . LEU A 1 85 ? -0.414 -4.491 0.475 1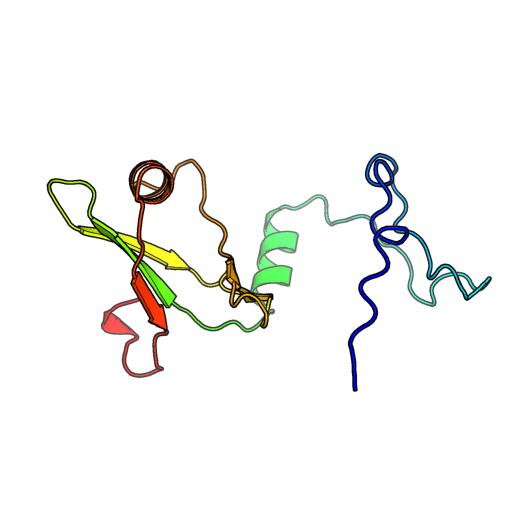.00 96.38 85 LEU A O 1
ATOM 633 N N . PHE A 1 86 ? 0.769 -3.538 2.136 1.00 96.50 86 PHE A N 1
ATOM 634 C CA . PHE A 1 86 ? 1.191 -2.329 1.442 1.00 96.50 86 PHE A CA 1
ATOM 635 C C . PHE A 1 86 ? 2.462 -1.805 2.116 1.00 96.50 86 PHE A C 1
ATOM 637 O O . PHE A 1 86 ? 2.737 -2.106 3.282 1.00 96.50 86 PHE A O 1
ATOM 644 N N . CYS A 1 87 ? 3.243 -1.015 1.388 1.00 95.69 87 CYS A N 1
ATOM 645 C CA . CYS A 1 87 ? 4.509 -0.474 1.869 1.00 95.69 87 CYS A CA 1
ATOM 646 C C . CYS A 1 87 ? 4.360 1.004 2.238 1.00 95.69 87 CYS A C 1
ATOM 648 O O . CYS A 1 87 ? 3.919 1.814 1.422 1.00 95.69 87 CYS A O 1
ATOM 650 N N . VAL A 1 88 ? 4.795 1.367 3.447 1.00 95.62 88 VAL A N 1
ATOM 651 C CA . VAL A 1 88 ? 4.793 2.751 3.943 1.00 95.62 88 VAL A CA 1
ATOM 652 C C . VAL A 1 88 ? 6.227 3.214 4.168 1.00 95.62 88 VAL A C 1
ATOM 654 O O . VAL A 1 88 ? 7.031 2.521 4.792 1.00 95.62 88 VAL A O 1
ATOM 657 N N . ARG A 1 89 ? 6.560 4.413 3.682 1.00 95.56 89 ARG A N 1
ATOM 658 C CA . ARG A 1 89 ? 7.843 5.051 4.000 1.00 95.56 89 ARG A CA 1
ATOM 659 C C . ARG A 1 89 ? 7.878 5.429 5.480 1.00 95.56 89 ARG A C 1
ATOM 661 O O . ARG A 1 89 ? 6.928 6.019 5.979 1.00 95.56 89 ARG A O 1
ATOM 668 N N . LYS A 1 90 ? 8.998 5.175 6.160 1.00 95.19 90 LYS A N 1
ATOM 669 C CA . LYS A 1 90 ? 9.167 5.496 7.593 1.00 95.19 90 LYS A CA 1
ATOM 670 C C . LYS A 1 90 ? 8.972 6.982 7.908 1.00 95.19 90 LYS A C 1
ATOM 672 O O . LYS A 1 90 ? 8.538 7.326 8.994 1.00 95.19 90 LYS A O 1
ATOM 677 N N . GLN A 1 91 ? 9.291 7.854 6.953 1.00 96.19 91 GLN A N 1
ATOM 678 C CA . GLN A 1 91 ? 9.144 9.305 7.072 1.00 96.19 91 GLN A CA 1
ATOM 679 C C . GLN A 1 91 ? 7.728 9.808 6.741 1.00 96.19 91 GLN A C 1
ATOM 681 O O . GLN A 1 91 ? 7.489 11.011 6.808 1.00 96.19 91 GLN A O 1
ATOM 686 N N . ALA A 1 92 ? 6.794 8.935 6.342 1.00 95.38 92 ALA A N 1
ATOM 687 C CA . ALA A 1 92 ? 5.422 9.351 6.071 1.00 95.38 92 ALA A CA 1
ATOM 688 C C . ALA A 1 92 ? 4.749 9.823 7.368 1.00 95.38 92 ALA A C 1
ATOM 690 O O . ALA A 1 92 ? 4.822 9.143 8.389 1.00 95.38 92 ALA A O 1
ATOM 691 N N . SER A 1 93 ? 4.033 10.948 7.317 1.00 93.50 93 SER A N 1
ATOM 692 C CA . SER A 1 93 ? 3.321 11.513 8.477 1.00 93.50 93 SER A CA 1
ATOM 693 C C . SER A 1 93 ? 2.324 10.531 9.110 1.00 93.50 93 SER A C 1
ATOM 695 O O . SER A 1 93 ? 2.118 10.548 10.321 1.00 93.50 93 SER A O 1
ATOM 697 N N . SER A 1 94 ? 1.747 9.638 8.302 1.00 95.38 94 SER A N 1
ATOM 698 C CA . SER A 1 94 ? 0.796 8.608 8.736 1.00 95.38 94 SER A CA 1
ATOM 699 C C . SER A 1 94 ? 1.453 7.296 9.189 1.00 95.38 94 SER A C 1
ATOM 701 O O . SER A 1 94 ? 0.741 6.420 9.676 1.00 95.38 94 SER A O 1
ATOM 703 N N . HIS A 1 95 ? 2.780 7.138 9.067 1.00 96.56 95 HIS A N 1
ATOM 704 C CA . HIS A 1 95 ? 3.494 5.890 9.385 1.00 96.56 95 HIS A CA 1
ATOM 705 C C . HIS A 1 95 ? 3.213 5.413 10.813 1.00 96.56 95 HIS A C 1
ATOM 707 O O . HIS A 1 95 ? 2.708 4.311 11.022 1.00 96.56 95 HIS A O 1
ATOM 713 N N . ASP A 1 96 ? 3.486 6.263 11.802 1.00 95.69 96 ASP A N 1
ATOM 714 C CA . ASP A 1 96 ? 3.347 5.883 13.206 1.00 95.69 96 ASP A CA 1
ATOM 715 C C . ASP A 1 96 ? 1.884 5.697 13.625 1.00 95.69 96 ASP A C 1
ATOM 717 O O . ASP A 1 96 ? 1.588 4.890 14.507 1.00 95.69 96 ASP A O 1
ATOM 721 N N . ALA A 1 97 ? 0.963 6.442 13.006 1.00 96.38 97 ALA A N 1
ATOM 722 C CA . ALA A 1 97 ? -0.467 6.283 13.241 1.00 96.38 97 ALA A CA 1
ATOM 723 C C . ALA A 1 97 ? -0.948 4.912 12.748 1.00 96.38 97 ALA A C 1
ATOM 725 O O . ALA A 1 97 ? -1.584 4.182 13.506 1.00 96.38 97 AL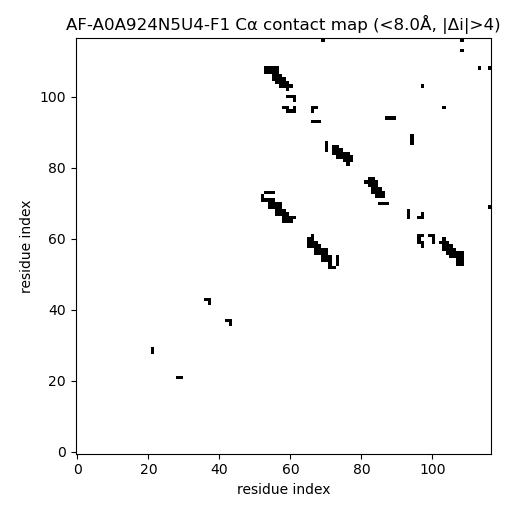A A O 1
ATOM 726 N N . LEU A 1 98 ? -0.568 4.525 11.527 1.00 96.00 98 LEU A N 1
ATOM 727 C CA . LEU A 1 98 ? -0.913 3.230 10.939 1.00 96.00 98 LEU A CA 1
ATOM 728 C C . LEU A 1 98 ? -0.274 2.064 11.688 1.00 96.00 98 LEU A C 1
ATOM 730 O O . LEU A 1 98 ? -0.927 1.046 11.894 1.00 96.00 98 LEU A O 1
ATOM 734 N N . LEU A 1 99 ? 0.969 2.225 12.145 1.00 95.56 99 LEU A N 1
ATOM 735 C CA . LEU A 1 99 ? 1.667 1.194 12.911 1.00 95.56 99 LEU A CA 1
ATOM 736 C C . LEU A 1 99 ? 1.013 0.940 14.278 1.00 95.56 99 LEU A C 1
ATOM 738 O O . LEU A 1 99 ? 0.997 -0.191 14.759 1.00 95.56 99 LEU A O 1
ATOM 742 N N . ARG A 1 100 ? 0.476 1.987 14.920 1.00 95.56 100 ARG A N 1
ATOM 743 C CA . ARG A 1 100 ? -0.222 1.881 16.213 1.00 95.56 100 ARG A CA 1
ATOM 744 C C . ARG A 1 100 ? -1.692 1.478 16.075 1.00 95.56 100 ARG A C 1
ATOM 746 O O . ARG A 1 100 ? -2.289 1.013 17.049 1.00 95.56 100 ARG A O 1
ATOM 753 N N . ALA A 1 101 ? -2.290 1.669 14.903 1.00 95.38 101 ALA A N 1
ATOM 754 C CA . ALA A 1 101 ? -3.697 1.390 14.676 1.00 95.38 101 ALA A CA 1
ATOM 755 C C . ALA A 1 101 ? -3.994 -0.115 14.735 1.00 95.38 101 ALA A C 1
ATOM 757 O O . ALA A 1 101 ? -3.302 -0.943 14.152 1.00 95.38 101 ALA A O 1
ATOM 758 N N . ARG A 1 102 ? -5.093 -0.484 15.403 1.00 94.19 102 ARG A N 1
ATOM 759 C CA . ARG A 1 102 ? -5.587 -1.875 15.412 1.00 94.19 102 ARG A CA 1
ATOM 760 C C . ARG A 1 102 ? -6.412 -2.233 14.177 1.00 94.19 102 ARG A C 1
ATOM 762 O O . ARG A 1 102 ? -6.705 -3.404 13.958 1.00 94.19 102 ARG A O 1
ATOM 769 N N . ARG A 1 103 ? -6.872 -1.223 13.440 1.00 95.31 103 ARG A N 1
ATOM 770 C CA . ARG A 1 103 ? -7.732 -1.347 12.262 1.00 95.31 103 ARG A CA 1
ATOM 771 C C . ARG A 1 103 ? -7.343 -0.266 11.267 1.00 95.31 103 ARG A C 1
ATOM 773 O O . ARG A 1 103 ? -7.060 0.860 11.675 1.00 95.31 103 ARG A O 1
ATOM 780 N N . CYS A 1 104 ? -7.388 -0.606 9.989 1.00 96.25 104 CYS A N 1
ATOM 781 C CA . CYS A 1 104 ? -7.302 0.348 8.896 1.00 96.25 104 CYS A CA 1
ATOM 782 C C . CYS A 1 104 ? -8.491 0.154 7.949 1.00 96.25 104 CYS A C 1
ATOM 784 O O . CYS A 1 104 ? -9.077 -0.929 7.894 1.00 96.25 104 CYS A O 1
ATOM 786 N N . GLY A 1 105 ? -8.861 1.225 7.256 1.00 96.69 105 GLY A N 1
ATOM 787 C CA . GLY A 1 105 ? -9.720 1.193 6.083 1.00 96.69 105 GLY A CA 1
ATOM 788 C C . GLY A 1 105 ? -8.868 1.221 4.820 1.00 96.69 105 GLY A C 1
ATOM 789 O O . GLY A 1 105 ? -7.784 1.807 4.813 1.00 96.69 105 GLY A O 1
ATOM 790 N N . VAL A 1 106 ? -9.372 0.590 3.765 1.00 96.56 106 VAL A N 1
ATOM 791 C CA . VAL A 1 106 ? -8.782 0.624 2.427 1.00 96.56 106 VAL A CA 1
ATOM 792 C C . VAL A 1 106 ? -9.886 0.993 1.447 1.00 96.56 106 VAL A C 1
ATOM 794 O O . VAL A 1 106 ? -10.918 0.324 1.421 1.00 96.56 106 VAL A O 1
ATOM 797 N N . ALA A 1 107 ? -9.665 2.041 0.662 1.00 96.38 107 ALA A N 1
ATOM 798 C CA . ALA A 1 107 ? -10.523 2.434 -0.449 1.00 96.38 107 ALA A CA 1
ATOM 799 C C . ALA A 1 107 ? -9.699 2.369 -1.734 1.00 96.38 107 ALA A C 1
ATOM 801 O O . ALA A 1 107 ? -8.694 3.065 -1.843 1.00 96.38 107 ALA A O 1
ATOM 802 N N . VAL A 1 108 ? -10.083 1.495 -2.663 1.00 95.50 108 VAL A N 1
ATOM 803 C CA . VAL A 1 108 ? -9.455 1.409 -3.989 1.00 95.50 108 VAL A CA 1
ATOM 804 C C . VAL A 1 108 ? -10.097 2.471 -4.870 1.00 95.50 108 VAL A C 1
ATOM 806 O O . VAL A 1 108 ? -11.324 2.515 -4.933 1.00 95.50 108 VAL A O 1
ATOM 809 N N . LEU A 1 109 ? -9.273 3.309 -5.494 1.00 95.69 109 LEU A N 1
ATOM 810 C CA . LEU A 1 109 ? -9.726 4.439 -6.299 1.00 95.69 109 LEU A CA 1
ATOM 811 C C . LEU A 1 109 ? -10.083 3.995 -7.719 1.00 95.69 109 LEU A C 1
ATOM 813 O O . LEU A 1 109 ? -9.400 3.147 -8.307 1.00 95.69 109 LEU A O 1
ATOM 817 N N . ALA A 1 110 ? -11.162 4.563 -8.243 1.00 94.44 110 ALA A N 1
ATOM 818 C CA . ALA A 1 110 ? -11.544 4.498 -9.644 1.00 94.44 110 ALA A CA 1
ATOM 819 C C . ALA A 1 110 ? -10.887 5.637 -10.443 1.00 94.44 110 ALA A C 1
ATOM 821 O O . ALA A 1 110 ? -10.272 6.537 -9.881 1.00 94.44 110 ALA A O 1
ATOM 822 N N . GLU A 1 111 ? -11.034 5.595 -11.768 1.00 91.44 111 GLU A N 1
ATOM 823 C CA . GLU A 1 111 ? -10.595 6.676 -12.667 1.00 91.44 111 GLU A CA 1
ATOM 824 C C . GLU A 1 111 ? -11.287 8.010 -12.339 1.00 91.44 111 GLU A C 1
ATOM 826 O O . GLU A 1 111 ? -10.664 9.060 -12.400 1.00 91.44 111 GLU A O 1
ATOM 831 N N . ASP A 1 112 ? -12.547 7.963 -11.902 1.00 93.19 112 ASP A N 1
ATOM 832 C CA . ASP A 1 112 ? -13.305 9.162 -11.537 1.00 93.19 112 ASP A CA 1
ATOM 833 C C . ASP A 1 112 ? -12.867 9.783 -10.190 1.00 93.19 112 ASP A C 1
ATOM 835 O O . ASP A 1 112 ? -13.292 10.893 -9.884 1.00 93.19 112 ASP A O 1
ATOM 839 N N . ASP A 1 113 ? -12.025 9.097 -9.399 1.00 89.50 113 ASP A N 1
ATOM 840 C CA . ASP A 1 113 ? -11.526 9.564 -8.090 1.00 89.50 113 ASP A CA 1
ATOM 841 C C . ASP A 1 113 ? -10.151 10.274 -8.203 1.00 89.50 113 ASP A C 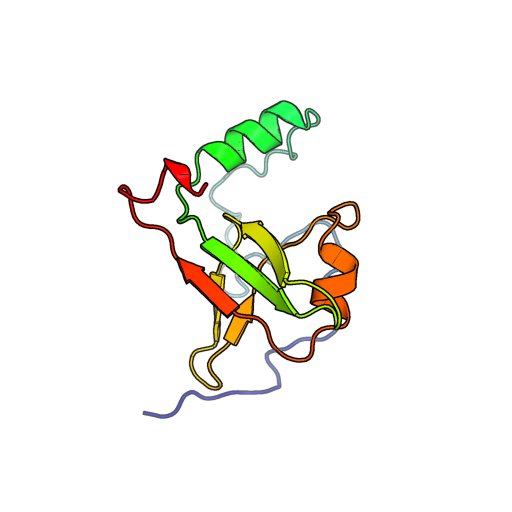1
ATOM 843 O O . ASP A 1 113 ? -9.368 10.317 -7.247 1.00 89.50 113 ASP A O 1
ATOM 847 N N . GLU A 1 114 ? -9.788 10.766 -9.397 1.00 83.44 114 GLU A N 1
ATOM 848 C CA . GLU A 1 114 ? -8.504 11.446 -9.645 1.00 83.44 114 GLU A CA 1
ATOM 849 C C . GLU A 1 114 ? -8.311 12.702 -8.778 1.00 83.44 114 GLU A C 1
ATOM 851 O O . GLU A 1 114 ? -7.180 13.007 -8.400 1.00 83.44 114 GLU A O 1
ATOM 856 N N . ASP A 1 115 ? -9.393 13.403 -8.428 1.00 85.50 115 ASP A N 1
ATOM 857 C CA . ASP A 1 115 ? -9.354 14.619 -7.604 1.00 85.50 115 ASP A CA 1
ATOM 858 C C . ASP A 1 115 ? -9.052 14.318 -6.118 1.00 85.50 115 ASP A C 1
ATOM 860 O O . ASP A 1 115 ? -8.613 15.197 -5.368 1.00 85.50 115 ASP A O 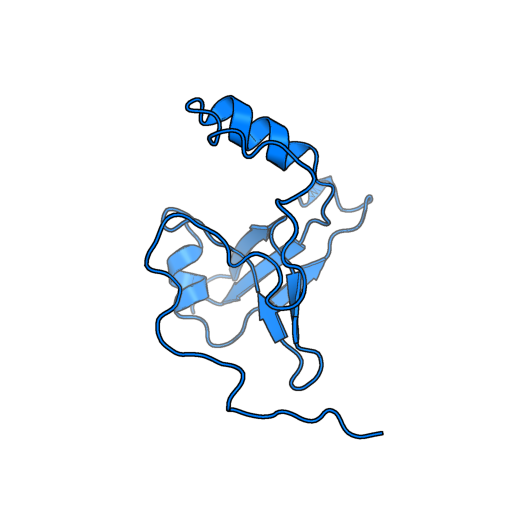1
ATOM 864 N N . GLU A 1 116 ? -9.293 13.080 -5.678 1.00 78.44 116 GLU A N 1
ATOM 865 C CA . GLU A 1 116 ? -9.048 12.579 -4.324 1.00 78.44 116 GLU A CA 1
ATOM 866 C C . GLU A 1 116 ? -7.667 11.919 -4.151 1.00 78.44 116 GLU A C 1
ATOM 868 O O . GLU A 1 116 ? -7.262 11.630 -3.011 1.00 78.44 116 GLU A O 1
ATOM 873 N N . ALA A 1 117 ? -6.962 11.667 -5.260 1.00 66.12 117 ALA A N 1
ATOM 874 C CA . ALA A 1 117 ? -5.582 11.174 -5.304 1.00 66.12 117 ALA A CA 1
ATOM 875 C C . ALA A 1 117 ? -4.534 12.298 -5.103 1.00 66.12 117 ALA A C 1
ATOM 877 O O . ALA A 1 117 ? -3.346 11.970 -4.867 1.00 66.12 117 ALA A O 1
#